Protein AF-A0A822CMC2-F1 (afdb_monomer_lite)

Secondary structure (DSSP, 8-state):
-HHHHHHHHHHHHHHHHH-S-HHHHHHHHHHHIIIIIIHHHHHS-GGG--THHHHHHHHHHHHHGGGGGGGHHHHHHHHHHHHHHHHSS-SSS--

Foldseek 3Di:
DLVVVLVVLVVLLVCLLPDPDLVCCVPPPPVCCLVPPLQCLQPDDPVSRDCSNVVSVVSNCVSNPPVCVVCVVVSCVRPPVSVCVQCVPDPPGPD

pLDDT: mean 92.79, std 4.4, range [64.31, 96.81]

Organism: NCBI:txid392032

Radius of gyration: 13.56 Å; chains: 1; bounding box: 37×27×31 Å

Sequence (95 aa):
MMAVKEDTLMLIGSFFSKATNIQQVLDQFLTPLYTFVLVDYRDCHPEARESEVLNMLTILINKVEDRITPRIPEIFDLTFEHTLHMIDKNFEDYP

InterPro domains:
  IPR011989 Armadillo-like helical [G3DSA:1.25.10.10] (1-95)
  IPR014877 Exportin-1, C-terminal [PF08767] (2-95)
  IPR014877 Exportin-1, C-terminal [SM01102] (1-95)
  IPR016024 Armadillo-type fold [SSF48371] (2-95)

Structure (mmCIF, N/CA/C/O backbone):
data_AF-A0A822CMC2-F1
#
_entry.id   AF-A0A822CMC2-F1
#
loop_
_atom_site.group_PDB
_atom_site.id
_atom_site.type_symbol
_atom_site.label_atom_id
_atom_site.label_alt_id
_atom_site.label_comp_id
_atom_site.label_asym_id
_atom_site.label_entity_id
_atom_site.label_seq_id
_atom_site.pdbx_PDB_ins_code
_atom_site.Cartn_x
_atom_site.Cartn_y
_atom_site.Cartn_z
_atom_site.occupancy
_atom_site.B_iso_or_equiv
_atom_site.auth_seq_id
_atom_site.auth_comp_id
_atom_site.auth_asym_id
_atom_site.auth_atom_id
_atom_site.pdbx_PDB_model_num
ATOM 1 N N . MET A 1 1 ? 5.879 15.697 -10.767 1.00 64.31 1 MET A N 1
ATOM 2 C CA . MET A 1 1 ? 4.599 14.986 -10.554 1.00 64.31 1 MET A CA 1
ATOM 3 C C . MET A 1 1 ? 4.742 13.877 -9.521 1.00 64.31 1 MET A C 1
ATOM 5 O O . MET A 1 1 ? 3.945 13.895 -8.600 1.00 64.31 1 MET A O 1
ATOM 9 N N . MET A 1 2 ? 5.765 13.010 -9.596 1.00 73.12 2 MET A N 1
ATOM 10 C CA . MET A 1 2 ? 6.006 11.953 -8.589 1.00 73.12 2 MET A CA 1
ATOM 11 C C . MET A 1 2 ? 6.042 12.466 -7.144 1.00 73.12 2 MET A C 1
ATOM 13 O O . MET A 1 2 ? 5.272 11.980 -6.335 1.00 73.12 2 MET A O 1
ATOM 17 N N . ALA A 1 3 ? 6.795 13.537 -6.860 1.00 83.19 3 ALA A N 1
ATOM 18 C CA . ALA A 1 3 ? 6.832 14.127 -5.514 1.00 83.19 3 ALA A CA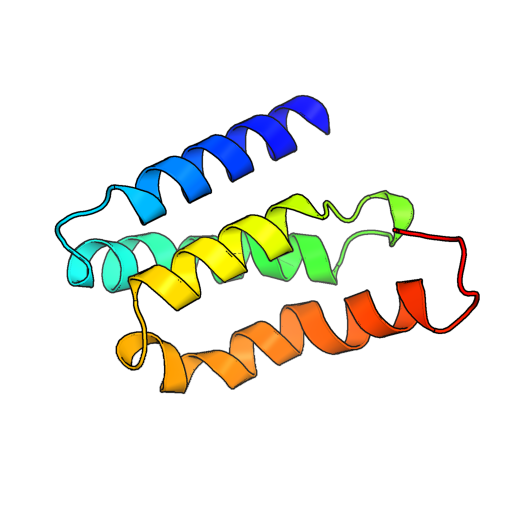 1
ATOM 19 C C . ALA A 1 3 ? 5.439 14.496 -4.958 1.00 83.19 3 ALA A C 1
ATOM 21 O O . ALA A 1 3 ? 5.188 14.365 -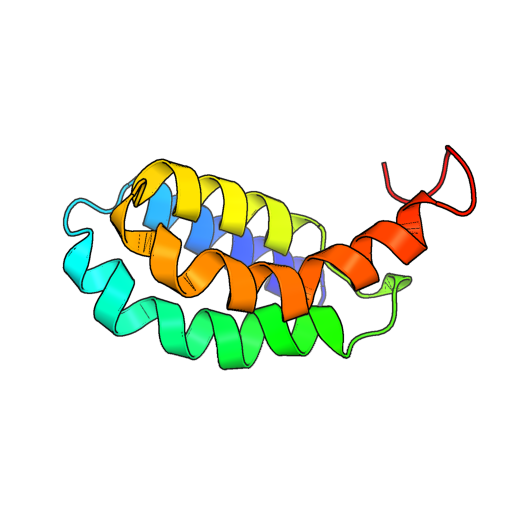3.771 1.00 83.19 3 ALA A O 1
ATOM 22 N N . VAL A 1 4 ? 4.498 14.908 -5.819 1.00 90.31 4 VAL A N 1
ATOM 23 C CA . VAL A 1 4 ? 3.129 15.239 -5.385 1.00 90.31 4 VAL A CA 1
ATOM 24 C C . VAL A 1 4 ? 2.328 13.977 -5.056 1.00 90.31 4 VAL A C 1
ATOM 26 O O . VAL A 1 4 ? 1.552 13.998 -4.102 1.00 90.31 4 VAL A O 1
ATOM 29 N N . LYS A 1 5 ? 2.488 12.888 -5.827 1.00 88.88 5 LYS A N 1
ATOM 30 C CA . LYS A 1 5 ? 1.859 11.599 -5.492 1.00 88.88 5 LYS A CA 1
ATOM 31 C C . LYS A 1 5 ? 2.432 11.063 -4.181 1.00 88.88 5 LYS A C 1
ATOM 33 O O . LYS A 1 5 ? 1.648 10.747 -3.292 1.00 88.88 5 LYS A O 1
ATOM 38 N N . GLU A 1 6 ? 3.750 11.084 -4.025 1.00 90.50 6 GLU A N 1
ATOM 39 C CA . GLU A 1 6 ? 4.446 10.648 -2.813 1.00 90.50 6 GLU A CA 1
ATOM 40 C C . GLU A 1 6 ? 3.968 11.422 -1.573 1.00 90.50 6 GLU A C 1
ATOM 42 O O . GLU A 1 6 ? 3.481 10.818 -0.617 1.00 90.50 6 GLU A O 1
ATOM 47 N N . ASP A 1 7 ? 3.967 12.760 -1.622 1.00 93.62 7 ASP A N 1
ATOM 48 C CA . ASP A 1 7 ? 3.462 13.610 -0.533 1.00 93.62 7 ASP A CA 1
ATOM 49 C C . ASP A 1 7 ? 1.986 13.329 -0.206 1.00 93.62 7 ASP A C 1
ATOM 51 O O . ASP A 1 7 ? 1.571 13.341 0.958 1.00 93.62 7 ASP A O 1
ATOM 55 N N . THR A 1 8 ? 1.176 13.045 -1.229 1.00 94.19 8 THR A N 1
ATOM 56 C CA . THR A 1 8 ? -0.239 12.695 -1.051 1.00 94.19 8 THR A CA 1
ATOM 57 C C . THR A 1 8 ? -0.388 11.342 -0.354 1.00 94.19 8 THR A C 1
ATOM 59 O O . THR A 1 8 ? -1.203 11.213 0.562 1.00 94.19 8 THR A O 1
ATOM 62 N N . LEU A 1 9 ? 0.402 10.339 -0.742 1.00 95.19 9 LEU A N 1
ATOM 63 C CA . LEU A 1 9 ? 0.398 9.013 -0.122 1.00 95.19 9 LEU A CA 1
ATOM 64 C C . LEU A 1 9 ? 0.868 9.079 1.335 1.00 95.19 9 LEU A C 1
ATOM 66 O O . LEU A 1 9 ? 0.197 8.523 2.207 1.00 95.19 9 LEU A O 1
ATOM 70 N N . MET A 1 10 ? 1.927 9.843 1.622 1.00 95.62 10 MET A N 1
ATOM 71 C CA . MET A 1 10 ? 2.397 10.090 2.989 1.00 95.62 10 MET A CA 1
ATOM 72 C C . MET A 1 10 ? 1.327 10.773 3.851 1.00 95.62 10 MET A C 1
ATOM 74 O O . MET A 1 10 ? 1.137 10.417 5.022 1.00 95.62 10 MET A O 1
ATOM 78 N N . LEU A 1 11 ? 0.593 11.741 3.290 1.00 96.00 11 LEU A N 1
ATOM 79 C CA . LEU A 1 11 ? -0.507 12.411 3.984 1.00 96.00 11 LEU A CA 1
ATOM 80 C C . LEU A 1 11 ? -1.649 11.435 4.301 1.00 96.00 11 LEU A C 1
ATOM 82 O O . LEU A 1 11 ? -2.167 11.438 5.420 1.00 96.00 11 LEU A O 1
ATOM 86 N N . ILE A 1 12 ? -2.016 10.579 3.344 1.00 94.62 12 ILE A N 1
ATOM 87 C CA . ILE A 1 12 ? -3.046 9.547 3.525 1.00 94.62 12 ILE A CA 1
ATOM 88 C C . ILE A 1 12 ? -2.606 8.523 4.583 1.00 94.62 12 ILE A C 1
ATOM 90 O O . ILE A 1 12 ? -3.367 8.235 5.508 1.00 94.62 12 ILE A O 1
ATOM 94 N N . GLY A 1 13 ? -1.368 8.026 4.515 1.00 95.19 13 GLY A N 1
ATOM 95 C CA . GLY A 1 13 ? -0.805 7.121 5.521 1.00 95.19 13 GLY A CA 1
ATOM 96 C C . GLY A 1 13 ? -0.799 7.752 6.917 1.00 95.19 13 GLY A C 1
ATOM 97 O O . GLY A 1 13 ? -1.271 7.158 7.890 1.00 95.19 13 GLY A O 1
ATOM 98 N N . SER A 1 14 ? -0.376 9.014 7.014 1.00 96.25 14 SER A N 1
ATOM 99 C CA . SER A 1 14 ? -0.423 9.788 8.258 1.00 96.25 14 SER A CA 1
ATOM 100 C C . SER A 1 14 ? -1.847 9.920 8.802 1.00 96.25 14 SER A C 1
ATOM 102 O O . SER A 1 14 ? -2.059 9.772 10.010 1.00 96.25 14 SER A O 1
ATOM 104 N N . PHE A 1 15 ? -2.835 10.149 7.934 1.00 95.00 15 PHE A N 1
ATOM 105 C CA . PHE A 1 15 ? -4.245 10.171 8.317 1.00 95.00 15 PHE A CA 1
ATOM 106 C C . PHE A 1 15 ? -4.705 8.815 8.866 1.00 95.00 15 PHE A C 1
ATOM 108 O O . PHE A 1 15 ? -5.268 8.775 9.961 1.00 95.00 15 PHE A O 1
ATOM 115 N N . PHE A 1 16 ? -4.411 7.705 8.181 1.00 95.19 16 PHE A N 1
ATOM 116 C CA . PHE A 1 16 ? -4.768 6.364 8.655 1.00 95.19 16 PHE A CA 1
ATOM 117 C C . PHE A 1 16 ? -4.170 6.062 10.027 1.00 95.19 16 PHE A C 1
ATOM 119 O O . PHE A 1 16 ? -4.895 5.628 10.924 1.00 95.19 16 PHE A O 1
ATOM 126 N N . SER A 1 17 ? -2.893 6.386 10.250 1.00 95.56 17 SER A N 1
ATOM 127 C CA . SER A 1 17 ? -2.242 6.155 11.547 1.00 95.56 17 SER A CA 1
ATOM 128 C C . SER A 1 17 ? -2.994 6.829 12.712 1.00 95.56 17 SER A C 1
ATOM 130 O O . SER A 1 17 ? -3.188 6.230 13.777 1.00 95.56 17 SER A O 1
ATOM 132 N N . LYS A 1 18 ? -3.509 8.046 12.486 1.00 95.56 18 LYS A N 1
ATOM 133 C CA . LYS A 1 18 ? -4.199 8.871 13.489 1.00 95.56 18 LYS A CA 1
ATOM 134 C C . LYS A 1 18 ? -5.716 8.684 13.518 1.00 95.56 18 LYS A C 1
ATOM 136 O O . LYS A 1 18 ? -6.357 9.189 14.438 1.00 95.56 18 LYS A O 1
ATOM 141 N N . ALA A 1 19 ? -6.297 7.966 12.558 1.00 94.38 19 ALA A N 1
ATOM 142 C CA . ALA A 1 19 ? -7.739 7.774 12.479 1.00 94.38 19 ALA A CA 1
ATOM 143 C C . ALA A 1 19 ? -8.280 7.101 13.752 1.00 94.38 19 ALA A C 1
ATOM 145 O O . ALA A 1 19 ? -7.749 6.095 14.222 1.00 94.38 19 ALA A O 1
ATOM 146 N N . THR A 1 20 ? -9.343 7.651 14.330 1.00 92.75 20 THR A N 1
ATOM 147 C CA . THR A 1 20 ? -10.017 7.068 15.503 1.00 92.75 20 THR A CA 1
ATOM 148 C C . THR A 1 20 ? -11.195 6.187 15.097 1.00 92.75 20 THR A C 1
ATOM 150 O O . THR A 1 20 ? -11.491 5.201 15.767 1.00 92.75 20 THR A O 1
ATOM 153 N N . ASN A 1 21 ? -11.844 6.503 13.972 1.00 93.44 21 ASN A N 1
ATOM 154 C CA . ASN A 1 21 ? -12.962 5.739 13.436 1.00 93.44 21 ASN A CA 1
ATOM 155 C C . ASN A 1 21 ? -12.509 4.806 12.304 1.00 93.44 21 ASN A C 1
ATOM 157 O O . ASN A 1 21 ? -12.474 5.188 11.137 1.00 93.44 21 ASN A O 1
ATOM 161 N N . ILE A 1 22 ? -12.195 3.561 12.662 1.00 91.62 22 ILE A N 1
ATOM 162 C CA . ILE A 1 22 ? -11.747 2.535 11.710 1.00 91.62 22 ILE A CA 1
ATOM 163 C C . ILE A 1 22 ? -12.846 2.171 10.700 1.00 91.62 22 ILE A C 1
ATOM 165 O O . ILE A 1 22 ? -12.539 1.932 9.538 1.00 91.62 22 ILE A O 1
ATOM 169 N N . GLN A 1 23 ? -14.123 2.158 11.103 1.00 90.88 23 GLN A N 1
ATOM 170 C CA . GLN A 1 23 ? -15.213 1.823 10.175 1.00 90.88 23 GLN A CA 1
ATOM 171 C C . GLN A 1 23 ? -15.343 2.863 9.064 1.00 90.88 23 GLN A C 1
ATOM 173 O O . GLN A 1 23 ? -15.481 2.511 7.901 1.00 90.88 23 GLN A O 1
ATOM 178 N N . GLN A 1 24 ? -15.176 4.143 9.395 1.00 90.31 24 GLN A N 1
ATOM 179 C CA . GLN A 1 24 ? -15.160 5.189 8.379 1.00 90.31 24 GLN A CA 1
ATOM 180 C C . GLN A 1 24 ? -14.014 5.004 7.371 1.00 90.31 24 GLN A C 1
ATOM 182 O O . GLN A 1 24 ? -14.214 5.219 6.178 1.00 90.31 24 GLN A O 1
ATOM 187 N N . VAL A 1 25 ? -12.827 4.593 7.834 1.00 92.19 25 VAL A N 1
ATOM 188 C CA . VAL A 1 25 ? -11.696 4.282 6.944 1.00 92.19 25 VAL A CA 1
ATOM 189 C C . VAL A 1 25 ? -12.058 3.131 6.003 1.00 92.19 25 VAL A C 1
ATOM 191 O O . VAL A 1 25 ? -11.867 3.242 4.794 1.00 92.19 25 VAL A O 1
ATOM 194 N N . LEU A 1 26 ? -12.641 2.061 6.544 1.00 89.81 26 LEU A N 1
ATOM 195 C CA . LEU A 1 26 ? -13.070 0.900 5.767 1.00 89.81 26 LEU A CA 1
ATOM 196 C C . LEU A 1 26 ? -14.115 1.264 4.701 1.00 89.81 26 LEU A C 1
ATOM 198 O O . LEU A 1 26 ? -13.955 0.897 3.539 1.00 89.81 26 LEU A O 1
ATOM 202 N N . ASP A 1 27 ? -15.140 2.024 5.079 1.00 90.94 27 ASP A N 1
ATOM 203 C CA . ASP A 1 27 ? -16.284 2.317 4.212 1.00 90.94 27 ASP A CA 1
ATOM 204 C C . ASP A 1 27 ? -15.976 3.378 3.147 1.00 90.94 27 ASP A C 1
ATOM 206 O O . ASP A 1 27 ? -16.471 3.298 2.023 1.00 90.94 27 ASP A O 1
ATOM 210 N N . GLN A 1 28 ? -15.178 4.395 3.491 1.00 91.44 28 GLN A N 1
ATOM 211 C CA . GLN A 1 28 ? -14.972 5.562 2.626 1.00 91.44 28 GLN A CA 1
ATOM 212 C C . GLN A 1 28 ? -13.656 5.523 1.851 1.00 91.44 28 GLN A C 1
ATOM 214 O O . GLN A 1 28 ? -13.594 6.075 0.754 1.00 91.44 28 GLN A O 1
ATOM 219 N N . PHE A 1 29 ? -12.606 4.899 2.398 1.00 90.94 29 PHE A N 1
ATOM 220 C CA . PHE A 1 29 ? -11.262 4.985 1.821 1.00 90.94 29 PHE A CA 1
ATOM 221 C C . PHE A 1 29 ? -10.816 3.724 1.093 1.00 90.94 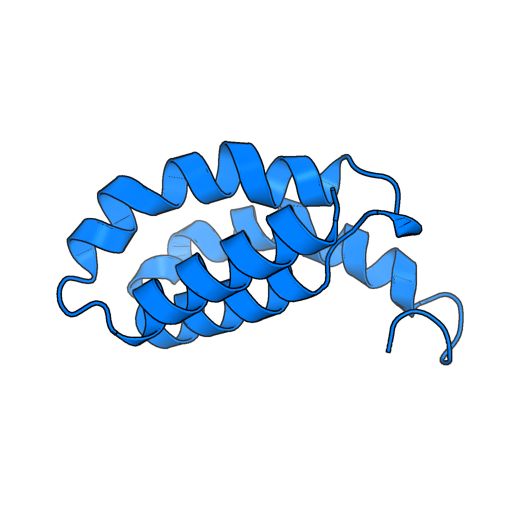29 PHE A C 1
ATOM 223 O O . PHE A 1 29 ? -9.997 3.843 0.185 1.00 90.94 29 PHE A O 1
ATOM 230 N N . LEU A 1 30 ? -11.346 2.539 1.418 1.00 90.00 30 LEU A N 1
ATOM 231 C CA . LEU A 1 30 ? -10.901 1.319 0.741 1.00 90.00 30 LEU A CA 1
ATOM 232 C C . LEU A 1 30 ? -11.200 1.363 -0.755 1.00 90.00 30 LEU A C 1
ATOM 234 O O . LEU A 1 30 ? -10.272 1.307 -1.550 1.00 90.00 30 LEU A O 1
ATOM 238 N N . THR A 1 31 ? -12.460 1.526 -1.158 1.00 91.75 31 THR A N 1
ATOM 239 C CA . THR A 1 31 ? -12.845 1.539 -2.580 1.00 91.75 31 THR A CA 1
ATOM 240 C C . THR A 1 31 ? -11.988 2.475 -3.449 1.00 91.75 31 THR A C 1
ATOM 242 O O . THR A 1 31 ? -11.457 2.006 -4.463 1.00 91.75 31 THR A O 1
ATOM 245 N N . PRO A 1 32 ? -11.791 3.766 -3.097 1.00 93.06 32 PRO A N 1
ATOM 246 C CA . PRO A 1 32 ? -10.924 4.636 -3.887 1.00 93.06 32 PRO A CA 1
ATOM 247 C C . PRO A 1 32 ? -9.446 4.225 -3.826 1.00 93.06 32 PRO A C 1
ATOM 249 O O . PRO A 1 32 ? -8.750 4.378 -4.825 1.00 93.06 32 PRO A O 1
ATOM 252 N N . LEU A 1 33 ? -8.967 3.660 -2.714 1.00 93.38 33 LEU A N 1
ATOM 253 C CA . LEU A 1 33 ? -7.598 3.154 -2.601 1.00 93.38 33 LEU A CA 1
ATOM 254 C C . LEU A 1 33 ? -7.340 1.990 -3.569 1.00 93.38 33 LEU A C 1
ATOM 256 O O . LEU A 1 33 ? -6.363 2.038 -4.312 1.00 93.38 33 LEU A O 1
ATOM 260 N N . TYR A 1 34 ? -8.241 1.005 -3.656 1.00 92.62 34 TYR A N 1
ATOM 261 C CA . TYR A 1 34 ? -8.123 -0.064 -4.659 1.00 92.62 34 TYR A CA 1
ATOM 262 C C . TYR A 1 34 ? -8.175 0.504 -6.080 1.00 92.62 34 TYR A C 1
ATOM 264 O O . TYR A 1 34 ? -7.296 0.229 -6.893 1.00 92.62 34 TYR A O 1
ATOM 272 N N . THR A 1 35 ? -9.175 1.341 -6.361 1.00 92.62 35 THR A N 1
ATOM 273 C CA . THR A 1 35 ? -9.484 1.790 -7.728 1.00 92.62 35 THR A CA 1
ATOM 274 C C . THR A 1 35 ? -8.434 2.737 -8.305 1.00 92.62 35 THR A C 1
ATOM 276 O O . THR A 1 35 ? -8.135 2.655 -9.492 1.00 92.62 35 THR A O 1
ATOM 279 N N . PHE A 1 36 ? -7.896 3.654 -7.497 1.00 93.12 36 PHE A N 1
ATOM 280 C CA . PHE A 1 36 ? -7.032 4.730 -7.993 1.00 93.12 36 PHE A CA 1
ATOM 281 C C . PHE A 1 36 ? -5.571 4.591 -7.588 1.00 93.12 36 PHE A C 1
ATOM 283 O O . PHE A 1 36 ? -4.722 5.164 -8.259 1.00 93.12 36 PHE A O 1
ATOM 290 N N . VAL A 1 37 ? -5.269 3.873 -6.502 1.00 94.81 37 VAL A N 1
ATOM 291 C CA . VAL A 1 37 ? -3.888 3.732 -6.021 1.00 94.81 37 VAL A CA 1
ATOM 292 C C . VAL A 1 37 ? -3.340 2.360 -6.379 1.00 94.81 37 VAL A C 1
ATOM 294 O O . VAL A 1 37 ? -2.308 2.273 -7.034 1.00 94.81 37 VAL A O 1
ATOM 297 N N . LEU A 1 38 ? -4.030 1.285 -5.993 1.00 95.94 38 LEU A N 1
ATOM 298 C CA . LEU A 1 38 ? -3.503 -0.068 -6.191 1.00 95.94 38 LEU A CA 1
ATOM 299 C C . LEU A 1 38 ? -3.559 -0.510 -7.657 1.00 95.94 38 LEU A C 1
ATOM 301 O O . LEU A 1 38 ? -2.606 -1.105 -8.150 1.00 95.94 38 LEU A O 1
ATOM 305 N N . VAL A 1 39 ? -4.631 -0.173 -8.378 1.00 95.75 39 VAL A N 1
ATOM 306 C CA . VAL A 1 39 ? -4.701 -0.420 -9.828 1.00 95.75 39 VAL A CA 1
ATOM 307 C C . VAL A 1 39 ? -3.650 0.400 -10.589 1.00 95.75 39 VAL A C 1
ATOM 309 O O . VAL A 1 39 ? -2.991 -0.145 -11.469 1.00 95.75 39 VAL A O 1
ATOM 312 N N . ASP A 1 40 ? -3.424 1.667 -10.221 1.00 94.81 40 ASP A N 1
ATOM 313 C CA . ASP A 1 40 ? -2.364 2.494 -10.827 1.00 94.81 40 ASP A CA 1
ATOM 314 C C . ASP A 1 40 ? -0.970 1.907 -10.550 1.00 94.81 40 ASP A C 1
ATOM 316 O O . ASP A 1 40 ? -0.156 1.775 -11.462 1.00 94.81 40 ASP A O 1
ATOM 320 N N . TYR A 1 41 ? -0.718 1.461 -9.314 1.00 95.69 41 TYR A N 1
ATOM 321 C CA . TYR A 1 41 ? 0.517 0.768 -8.938 1.00 95.69 41 TYR A CA 1
ATOM 322 C C . TYR A 1 41 ? 0.754 -0.491 -9.788 1.00 95.69 41 TYR A C 1
ATOM 324 O O . TYR A 1 41 ? 1.860 -0.713 -10.287 1.00 95.69 41 TYR A O 1
ATOM 332 N N . ARG A 1 42 ? -0.294 -1.294 -10.002 1.00 95.94 42 ARG A N 1
ATOM 333 C CA . ARG A 1 42 ? -0.247 -2.499 -10.835 1.00 95.94 42 ARG A CA 1
ATOM 334 C C . ARG A 1 42 ? 0.134 -2.179 -12.283 1.00 95.94 42 ARG A C 1
ATOM 336 O O . ARG A 1 42 ? 1.067 -2.777 -12.828 1.00 95.94 42 ARG A O 1
ATOM 343 N N . ASP A 1 43 ? -0.594 -1.237 -12.880 1.00 95.25 43 ASP A N 1
ATOM 344 C CA . ASP A 1 43 ? -0.597 -0.983 -14.324 1.00 95.25 43 ASP A CA 1
ATOM 345 C C . ASP A 1 43 ? 0.549 -0.071 -14.784 1.00 95.25 43 ASP A C 1
ATOM 347 O O . ASP A 1 43 ? 0.894 -0.058 -15.969 1.00 95.25 43 ASP A O 1
ATOM 351 N N . CYS A 1 44 ? 1.167 0.684 -13.872 1.00 92.75 44 CYS A N 1
ATOM 352 C CA . CYS A 1 44 ? 2.302 1.531 -14.213 1.00 92.75 44 CYS A CA 1
ATOM 353 C C . CYS A 1 44 ? 3.601 0.736 -14.455 1.00 92.75 44 CYS A C 1
ATOM 355 O O . CYS A 1 44 ? 3.784 -0.411 -14.034 1.00 92.75 44 CYS A O 1
ATOM 357 N N . HIS A 1 45 ? 4.527 1.376 -15.176 1.00 93.62 45 HIS A N 1
ATOM 358 C CA . HIS A 1 45 ? 5.862 0.838 -15.435 1.00 93.62 45 HIS A CA 1
ATOM 359 C C . HIS A 1 45 ? 6.635 0.651 -14.112 1.00 93.62 45 HIS A C 1
ATOM 361 O O . HIS A 1 45 ? 6.505 1.511 -13.242 1.00 93.62 45 HIS A O 1
ATOM 367 N N . PRO A 1 46 ? 7.485 -0.386 -13.954 1.00 92.12 46 PRO A N 1
ATOM 368 C CA . PRO A 1 46 ? 8.243 -0.628 -12.720 1.00 92.12 46 PRO A CA 1
ATOM 369 C C . PRO A 1 46 ? 8.986 0.594 -12.162 1.00 92.12 46 PRO A C 1
ATOM 371 O O . PRO A 1 46 ? 8.935 0.850 -10.969 1.00 92.12 46 PRO A O 1
ATOM 374 N N . GLU A 1 47 ? 9.616 1.400 -13.019 1.00 90.12 47 GLU A N 1
ATOM 375 C CA . GLU A 1 47 ? 10.316 2.633 -12.606 1.00 90.12 47 GLU A CA 1
ATOM 376 C C . GLU A 1 47 ? 9.389 3.758 -12.112 1.00 90.12 47 GLU A C 1
ATOM 378 O O . GLU A 1 47 ? 9.844 4.682 -11.446 1.00 90.12 47 GLU A O 1
ATOM 383 N N . ALA A 1 48 ? 8.099 3.701 -12.448 1.00 91.06 48 ALA A N 1
ATOM 384 C CA . ALA A 1 48 ? 7.091 4.666 -12.015 1.00 91.06 48 ALA A CA 1
ATOM 385 C C . ALA A 1 48 ? 6.308 4.193 -10.778 1.00 91.06 48 ALA A C 1
ATOM 387 O O . ALA A 1 48 ? 5.480 4.946 -10.263 1.00 91.06 48 ALA A O 1
ATOM 388 N N . ARG A 1 49 ? 6.547 2.961 -10.304 1.00 93.31 49 ARG A N 1
ATOM 389 C CA . ARG A 1 49 ? 5.909 2.429 -9.097 1.00 93.31 49 ARG A CA 1
ATOM 390 C C . ARG A 1 49 ? 6.489 3.095 -7.863 1.00 93.31 49 ARG A C 1
ATOM 392 O O . ARG A 1 49 ? 7.690 3.061 -7.619 1.00 93.31 49 ARG A O 1
ATOM 399 N N . GLU A 1 50 ? 5.606 3.665 -7.060 1.00 93.00 50 GLU A N 1
ATOM 400 C CA . GLU A 1 50 ? 5.980 4.391 -5.851 1.00 93.00 50 GLU A CA 1
ATOM 401 C C . GLU A 1 50 ? 5.958 3.450 -4.646 1.00 93.00 50 GLU A C 1
ATOM 403 O O . GLU A 1 50 ? 4.911 2.900 -4.296 1.00 93.00 50 GLU A O 1
ATOM 408 N N . SER A 1 51 ? 7.110 3.276 -3.991 1.00 93.75 51 SER A N 1
ATOM 409 C CA . SER A 1 51 ? 7.252 2.443 -2.787 1.00 93.75 51 SER A CA 1
ATOM 410 C C . SER A 1 51 ? 6.348 2.905 -1.642 1.00 93.75 51 SER A C 1
ATOM 412 O O . SER A 1 51 ? 5.886 2.086 -0.846 1.00 93.75 51 SER A O 1
ATOM 414 N N . GLU A 1 52 ? 6.001 4.193 -1.609 1.00 95.38 52 GLU A N 1
ATOM 415 C CA . GLU A 1 52 ? 5.127 4.771 -0.591 1.00 95.38 52 GLU A CA 1
ATOM 416 C C . GLU A 1 52 ? 3.712 4.168 -0.592 1.00 95.38 52 GLU A C 1
ATOM 418 O O . GLU A 1 52 ? 3.043 4.153 0.440 1.00 95.38 52 GLU A O 1
ATOM 423 N N . VAL A 1 53 ? 3.268 3.568 -1.706 1.00 96.25 53 VAL A N 1
ATOM 424 C CA . VAL A 1 53 ? 2.025 2.778 -1.736 1.00 96.25 53 VAL A CA 1
ATOM 425 C C . VAL A 1 53 ? 2.106 1.597 -0.761 1.00 96.25 53 VAL A C 1
ATOM 427 O O . VAL A 1 53 ? 1.159 1.352 -0.011 1.00 96.25 53 VAL A O 1
ATOM 430 N N . LEU A 1 54 ? 3.242 0.895 -0.719 1.00 96.69 54 LEU A N 1
ATOM 431 C CA . LEU A 1 54 ? 3.457 -0.253 0.168 1.00 96.69 54 LEU A CA 1
ATOM 432 C C . LEU A 1 54 ? 3.612 0.183 1.635 1.00 96.69 54 LEU A C 1
ATOM 434 O O . LEU A 1 54 ? 3.073 -0.469 2.537 1.00 96.69 54 LEU A O 1
ATOM 438 N N . ASN A 1 55 ? 4.275 1.317 1.885 1.00 96.62 55 ASN A N 1
ATOM 439 C CA . ASN A 1 55 ? 4.366 1.912 3.226 1.00 96.62 55 ASN A CA 1
ATOM 440 C C . ASN A 1 55 ? 2.981 2.293 3.759 1.00 96.62 55 ASN A C 1
ATOM 442 O O . ASN A 1 55 ? 2.610 1.941 4.882 1.00 96.62 55 ASN A O 1
ATOM 446 N N . MET A 1 56 ? 2.176 2.958 2.932 1.00 96.56 56 MET A N 1
ATOM 447 C CA . MET A 1 56 ? 0.821 3.365 3.286 1.00 96.56 56 MET A CA 1
ATOM 448 C C . MET A 1 56 ? -0.096 2.156 3.533 1.00 96.56 56 MET A C 1
ATOM 450 O O . MET A 1 56 ? -0.840 2.155 4.519 1.00 96.56 56 MET A O 1
ATOM 454 N N . LEU A 1 57 ? 0.013 1.093 2.725 1.00 96.00 57 LEU A N 1
ATOM 455 C CA . LEU A 1 57 ? -0.668 -0.184 2.977 1.00 96.00 57 LEU A CA 1
ATOM 456 C C . LEU A 1 57 ? -0.260 -0.801 4.317 1.00 96.00 57 LEU A C 1
ATOM 458 O O . LEU A 1 57 ? -1.123 -1.251 5.067 1.00 96.00 57 LEU A O 1
ATOM 462 N N . THR A 1 58 ? 1.029 -0.777 4.655 1.00 96.75 58 THR A N 1
ATOM 463 C CA . THR A 1 58 ? 1.529 -1.279 5.943 1.00 96.75 58 THR A CA 1
ATOM 464 C C . THR A 1 58 ? 0.900 -0.520 7.112 1.00 96.75 58 THR A C 1
ATOM 466 O O . THR A 1 58 ? 0.409 -1.132 8.062 1.00 96.75 58 THR A O 1
ATOM 469 N N . ILE A 1 59 ? 0.847 0.814 7.035 1.00 96.81 59 ILE A N 1
ATOM 470 C CA . ILE A 1 59 ? 0.202 1.651 8.058 1.00 96.81 59 ILE A CA 1
ATOM 471 C C . ILE A 1 59 ? -1.291 1.320 8.171 1.00 96.81 59 ILE A C 1
ATOM 473 O O . ILE A 1 59 ? -1.803 1.169 9.281 1.00 96.81 59 ILE A O 1
ATOM 477 N N . LEU A 1 60 ? -1.989 1.189 7.039 1.00 95.12 60 LEU A N 1
ATOM 478 C CA . LEU A 1 60 ? -3.413 0.864 7.003 1.00 95.12 60 LEU A CA 1
ATOM 479 C C . LEU A 1 60 ? -3.700 -0.512 7.617 1.00 95.12 60 LEU A C 1
ATOM 481 O O . LEU A 1 60 ? -4.574 -0.623 8.473 1.00 95.12 60 LEU A O 1
ATOM 485 N N . ILE A 1 61 ? -2.967 -1.550 7.211 1.00 95.19 61 ILE A N 1
ATOM 486 C CA . ILE A 1 61 ? -3.166 -2.922 7.699 1.00 95.19 61 ILE A CA 1
ATOM 487 C C . ILE A 1 61 ? -2.900 -2.987 9.204 1.00 95.19 61 ILE A C 1
ATOM 489 O O . ILE A 1 61 ? -3.738 -3.498 9.942 1.00 95.19 61 ILE A O 1
ATOM 493 N N . ASN A 1 62 ? -1.812 -2.377 9.682 1.00 95.31 62 ASN A N 1
ATOM 494 C CA . ASN A 1 62 ? -1.517 -2.306 11.116 1.00 95.31 62 ASN A CA 1
ATOM 495 C C . ASN A 1 62 ? -2.581 -1.531 11.904 1.00 95.31 62 ASN A C 1
ATOM 497 O O . ASN A 1 62 ? -2.781 -1.780 13.087 1.00 95.31 62 ASN A O 1
ATOM 501 N N . LYS A 1 63 ? -3.263 -0.572 11.270 1.00 94.31 63 LYS A N 1
ATOM 502 C CA . LYS A 1 63 ? -4.321 0.208 11.914 1.00 94.31 63 LYS A CA 1
ATOM 503 C C . LYS A 1 63 ? -5.644 -0.549 12.021 1.00 94.31 63 LYS A C 1
ATOM 505 O O . LYS A 1 63 ? -6.400 -0.338 12.969 1.00 94.31 63 LYS A O 1
ATOM 510 N N . VAL A 1 64 ? -5.965 -1.325 10.994 1.00 92.88 64 VAL A N 1
ATOM 511 C CA . VAL A 1 64 ? -7.275 -1.955 10.794 1.00 92.88 64 VAL A CA 1
ATOM 512 C C . VAL A 1 64 ? -7.295 -3.404 11.297 1.00 92.88 64 VAL A C 1
ATOM 514 O O . VAL A 1 64 ? -8.371 -3.914 11.627 1.00 92.88 64 VAL A O 1
ATOM 517 N N . GLU A 1 65 ? -6.118 -4.029 11.395 1.00 93.25 65 GLU A N 1
ATOM 518 C CA . GLU A 1 65 ? -5.889 -5.392 11.879 1.00 93.25 65 GLU A CA 1
ATOM 519 C C . GLU A 1 65 ? -6.829 -6.397 11.182 1.00 93.25 65 GLU A C 1
ATOM 521 O O . GLU A 1 65 ? -7.021 -6.342 9.964 1.00 93.25 65 GLU A O 1
ATOM 526 N N . ASP A 1 66 ? -7.472 -7.289 11.936 1.00 93.38 66 ASP A N 1
ATOM 527 C CA . ASP A 1 66 ? -8.283 -8.395 11.412 1.00 93.38 66 ASP A CA 1
ATOM 528 C C . ASP A 1 66 ? -9.458 -7.962 10.521 1.00 93.38 66 ASP A C 1
ATOM 530 O O . ASP A 1 66 ? -10.014 -8.771 9.772 1.00 93.38 66 ASP A O 1
ATOM 534 N N . ARG A 1 67 ? -9.865 -6.687 10.571 1.00 91.88 67 ARG A N 1
ATOM 53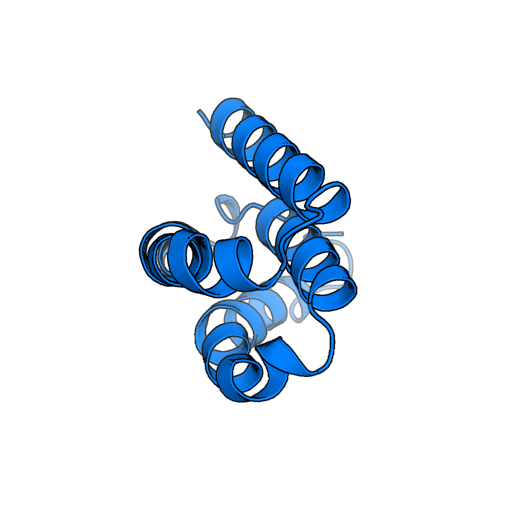5 C CA . ARG A 1 67 ? -11.005 -6.195 9.783 1.00 91.88 67 ARG A CA 1
ATOM 536 C C . ARG A 1 67 ? -10.707 -6.126 8.288 1.00 91.88 67 ARG A C 1
ATOM 538 O O . ARG A 1 67 ? -11.651 -6.126 7.501 1.00 91.88 67 ARG A O 1
ATOM 545 N N . ILE A 1 68 ? -9.432 -6.070 7.890 1.00 92.25 68 ILE A N 1
ATOM 546 C CA . ILE A 1 68 ? -9.044 -6.033 6.474 1.00 92.25 68 ILE A CA 1
ATOM 547 C C . ILE A 1 68 ? -8.753 -7.422 5.894 1.00 92.25 68 ILE A C 1
ATOM 549 O O . ILE A 1 68 ? -8.658 -7.553 4.677 1.00 92.25 68 ILE A O 1
ATOM 553 N N . THR A 1 69 ? -8.696 -8.469 6.725 1.00 92.69 69 THR A N 1
ATOM 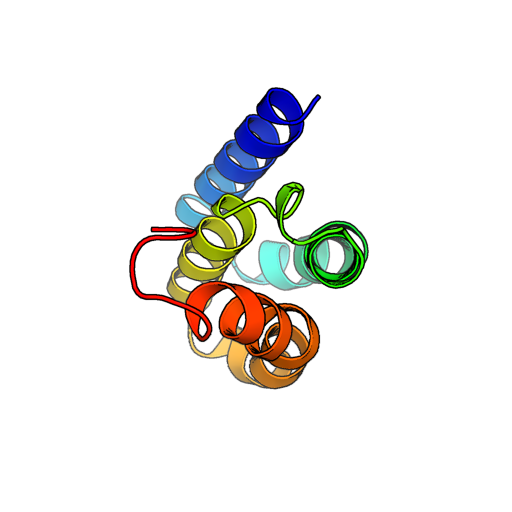554 C CA . THR A 1 69 ? -8.388 -9.855 6.322 1.00 92.69 69 THR A CA 1
ATOM 555 C C . THR A 1 69 ? -9.161 -10.344 5.090 1.00 92.69 69 THR A C 1
ATOM 557 O O . THR A 1 69 ? -8.526 -10.887 4.186 1.00 92.69 69 THR A O 1
ATOM 560 N N . PRO A 1 70 ? -10.487 -10.112 4.953 1.00 92.25 70 PRO A N 1
ATOM 561 C CA . PRO A 1 70 ? -11.231 -10.551 3.767 1.00 92.25 70 PRO A CA 1
ATOM 562 C C . PRO A 1 70 ? -10.772 -9.899 2.456 1.00 92.25 70 PRO A C 1
ATOM 564 O O . PRO A 1 70 ? -11.098 -10.391 1.381 1.00 92.25 70 PRO A O 1
ATOM 567 N N . ARG A 1 71 ? -10.054 -8.775 2.541 1.00 90.56 71 ARG A N 1
ATOM 568 C CA . ARG A 1 71 ? -9.569 -7.983 1.407 1.00 90.56 71 ARG A CA 1
ATOM 569 C C . ARG A 1 71 ? -8.090 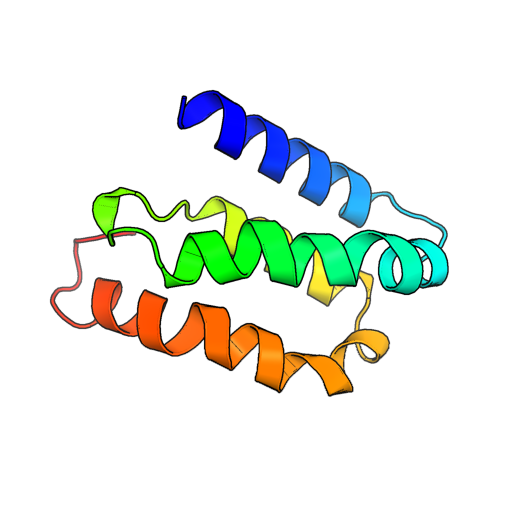-8.199 1.099 1.00 90.56 71 ARG A C 1
ATOM 571 O O . ARG A 1 71 ? -7.633 -7.765 0.051 1.00 90.56 71 ARG A O 1
ATOM 578 N N . ILE A 1 72 ? -7.350 -8.898 1.963 1.00 93.12 72 ILE A N 1
ATOM 579 C CA . ILE A 1 72 ? -5.927 -9.196 1.744 1.00 93.12 72 ILE A CA 1
ATOM 580 C C . ILE A 1 72 ? -5.656 -9.862 0.383 1.00 93.12 72 ILE A C 1
ATOM 582 O O . ILE A 1 72 ? -4.714 -9.422 -0.274 1.00 93.12 72 ILE A O 1
ATOM 586 N N . PRO A 1 73 ? -6.461 -10.839 -0.095 1.00 95.12 73 PRO A N 1
ATOM 587 C CA . PRO A 1 73 ? -6.246 -11.412 -1.425 1.00 95.12 73 PRO A CA 1
ATOM 588 C C . PRO A 1 73 ? -6.277 -10.354 -2.536 1.00 95.12 73 PRO A C 1
ATOM 590 O O . PRO A 1 73 ? -5.380 -10.311 -3.366 1.00 95.12 73 PRO A O 1
ATOM 593 N N . GLU A 1 74 ? -7.236 -9.426 -2.478 1.00 93.56 74 GLU A N 1
ATOM 594 C CA . GLU A 1 74 ? -7.388 -8.337 -3.453 1.00 93.56 74 GLU A CA 1
ATOM 595 C C . GLU A 1 74 ? -6.193 -7.361 -3.422 1.00 93.56 74 GLU A C 1
ATOM 597 O O . GLU A 1 74 ? -5.757 -6.876 -4.462 1.00 93.56 74 GLU A O 1
ATOM 602 N N . ILE A 1 75 ? -5.614 -7.097 -2.242 1.00 95.19 75 ILE A N 1
ATOM 603 C CA . ILE A 1 75 ? -4.382 -6.292 -2.117 1.00 95.19 75 ILE A CA 1
ATOM 604 C C . ILE A 1 75 ? -3.202 -7.017 -2.766 1.00 95.19 75 ILE A C 1
ATOM 606 O O . ILE A 1 75 ? -2.405 -6.398 -3.477 1.00 95.19 75 ILE A O 1
ATOM 610 N N . PHE A 1 76 ? -3.073 -8.320 -2.515 1.00 96.06 76 PHE A N 1
ATOM 611 C CA . PHE A 1 76 ? -1.964 -9.121 -3.025 1.00 96.06 76 PHE A CA 1
ATOM 612 C C . PHE A 1 76 ? -2.034 -9.260 -4.544 1.00 96.06 76 PHE A C 1
ATOM 614 O O . PHE A 1 76 ? -1.009 -9.075 -5.196 1.00 96.06 76 PHE A O 1
ATOM 621 N N . ASP A 1 77 ? -3.226 -9.459 -5.107 1.00 95.44 77 ASP A N 1
ATOM 622 C CA . ASP A 1 77 ? -3.444 -9.517 -6.557 1.00 95.44 77 ASP A CA 1
ATOM 623 C C . ASP A 1 77 ? -2.991 -8.231 -7.274 1.00 95.44 77 ASP A C 1
ATOM 625 O O . ASP A 1 77 ? -2.587 -8.268 -8.434 1.00 95.44 77 ASP A O 1
ATOM 629 N N . LEU A 1 78 ? -3.042 -7.079 -6.596 1.00 96.25 78 LEU A N 1
ATOM 630 C CA . LEU A 1 78 ? -2.668 -5.785 -7.178 1.00 96.25 78 LEU A CA 1
ATOM 631 C C . LEU A 1 78 ? -1.211 -5.383 -6.919 1.00 96.25 78 LEU A C 1
ATOM 633 O O . LEU A 1 78 ? -0.694 -4.512 -7.618 1.00 96.25 78 LEU A O 1
ATOM 637 N N . THR A 1 79 ? -0.541 -5.982 -5.932 1.00 95.94 79 THR A N 1
ATOM 638 C CA . THR A 1 79 ? 0.791 -5.531 -5.492 1.00 95.94 79 THR A CA 1
ATOM 639 C C . THR A 1 79 ? 1.853 -6.628 -5.490 1.00 95.94 79 THR A C 1
ATOM 641 O O . THR A 1 79 ? 2.957 -6.390 -5.967 1.00 95.94 79 THR A O 1
ATOM 644 N N . PHE A 1 80 ? 1.546 -7.841 -5.026 1.00 95.75 80 PHE A N 1
ATOM 645 C CA . PHE A 1 80 ? 2.560 -8.823 -4.633 1.00 95.75 80 PHE A CA 1
ATOM 646 C C . PHE A 1 80 ? 3.436 -9.308 -5.796 1.00 95.75 80 PHE A C 1
ATOM 648 O O . PHE A 1 80 ? 4.649 -9.112 -5.766 1.00 95.75 80 PHE A O 1
ATOM 655 N N . GLU A 1 81 ? 2.844 -9.905 -6.835 1.00 94.81 81 GLU A N 1
ATOM 656 C CA . GLU A 1 81 ? 3.600 -10.416 -7.993 1.00 94.81 81 GLU A CA 1
ATOM 657 C C . GLU A 1 81 ? 4.345 -9.283 -8.716 1.00 94.81 81 GLU A C 1
ATOM 659 O O . GLU A 1 81 ? 5.508 -9.415 -9.098 1.00 94.81 81 GLU A O 1
ATOM 664 N N . HIS A 1 82 ? 3.692 -8.127 -8.842 1.00 93.56 82 HIS A N 1
ATOM 665 C CA . HIS A 1 82 ? 4.234 -6.970 -9.544 1.00 93.56 82 HIS A CA 1
ATOM 666 C C . HIS A 1 82 ? 5.444 -6.356 -8.841 1.00 93.56 82 HIS A C 1
ATOM 668 O O . HIS A 1 82 ? 6.375 -5.937 -9.530 1.00 93.56 82 HIS A O 1
ATOM 674 N N . THR A 1 83 ? 5.444 -6.315 -7.506 1.00 95.81 83 THR A N 1
ATOM 675 C CA . THR A 1 83 ? 6.602 -5.905 -6.704 1.00 95.81 83 THR A CA 1
ATOM 676 C C . THR A 1 83 ? 7.676 -6.991 -6.700 1.00 95.81 83 THR A C 1
ATOM 678 O O . THR A 1 83 ? 8.853 -6.674 -6.839 1.00 95.81 83 THR A O 1
ATOM 681 N N . LEU A 1 84 ? 7.301 -8.272 -6.605 1.00 95.06 84 LEU A N 1
ATOM 682 C CA . LEU A 1 84 ? 8.261 -9.378 -6.586 1.00 95.06 84 LEU A CA 1
ATOM 683 C C . LEU A 1 84 ? 9.123 -9.409 -7.857 1.00 95.06 84 LEU A C 1
ATOM 685 O O . LEU A 1 84 ? 10.341 -9.496 -7.754 1.00 95.06 84 LEU A O 1
ATOM 689 N N . HIS A 1 85 ? 8.519 -9.217 -9.034 1.00 92.06 85 HIS A N 1
ATOM 690 C CA . HIS A 1 85 ? 9.235 -9.142 -10.319 1.00 92.06 85 HIS A CA 1
ATOM 691 C C . HIS A 1 85 ? 10.204 -7.948 -10.446 1.00 92.06 85 HIS A C 1
ATOM 693 O O . HIS A 1 85 ? 10.949 -7.854 -11.428 1.00 92.06 85 HIS A O 1
ATOM 699 N N . MET A 1 86 ? 10.151 -6.983 -9.521 1.00 93.69 86 MET A N 1
ATOM 700 C CA . MET A 1 86 ? 11.107 -5.872 -9.470 1.00 93.69 86 MET A CA 1
ATOM 701 C C . MET A 1 86 ? 12.362 -6.257 -8.691 1.00 93.69 86 MET A C 1
ATOM 703 O O . MET A 1 86 ? 13.459 -5.909 -9.113 1.00 93.69 86 MET A O 1
ATOM 707 N N . ILE A 1 87 ? 12.193 -6.995 -7.593 1.00 94.25 87 ILE A N 1
ATOM 708 C CA . ILE A 1 87 ? 13.261 -7.314 -6.635 1.00 94.25 87 ILE A CA 1
ATOM 709 C C . ILE A 1 87 ? 13.854 -8.720 -6.823 1.00 94.25 87 ILE A C 1
ATOM 711 O O . ILE A 1 87 ? 14.792 -9.093 -6.124 1.00 94.25 87 ILE A O 1
ATOM 715 N N . ASP A 1 88 ? 13.315 -9.532 -7.738 1.00 92.81 88 ASP A N 1
ATOM 716 C CA . ASP A 1 88 ? 13.785 -10.904 -7.989 1.00 92.81 88 ASP A CA 1
ATOM 717 C C . ASP A 1 88 ? 14.944 -11.000 -8.998 1.00 92.81 88 ASP A C 1
ATOM 719 O O . ASP A 1 88 ? 15.581 -12.051 -9.114 1.00 92.81 88 ASP A O 1
ATOM 723 N N . LYS A 1 89 ? 15.244 -9.912 -9.721 1.00 88.94 89 LYS A N 1
ATOM 724 C CA . LYS A 1 89 ? 16.251 -9.904 -10.794 1.00 88.94 89 LYS A CA 1
ATOM 725 C C . LYS A 1 89 ? 17.675 -9.751 -10.280 1.00 88.94 89 LYS A C 1
ATOM 727 O O . LYS A 1 89 ? 18.591 -10.375 -10.816 1.00 88.94 89 LYS A O 1
ATOM 732 N N . ASN A 1 90 ? 17.869 -8.893 -9.286 1.00 88.69 90 ASN A N 1
ATOM 733 C CA . ASN A 1 90 ? 19.135 -8.683 -8.596 1.00 88.69 90 ASN A CA 1
ATOM 734 C C . ASN A 1 90 ? 18.865 -8.128 -7.188 1.00 88.69 90 ASN A C 1
ATOM 736 O O . ASN A 1 90 ? 17.737 -7.783 -6.857 1.00 88.69 90 ASN A O 1
ATOM 740 N N . PHE A 1 91 ? 19.906 -8.070 -6.358 1.00 88.69 91 PHE A N 1
ATOM 741 C CA . PHE A 1 91 ? 19.798 -7.667 -4.952 1.00 88.69 91 PHE A CA 1
ATOM 742 C C . PHE A 1 91 ? 20.097 -6.178 -4.705 1.00 88.69 91 PHE A C 1
ATOM 744 O O . PHE A 1 91 ? 20.280 -5.789 -3.553 1.00 88.69 91 PHE A O 1
ATOM 751 N N . GLU A 1 92 ? 20.224 -5.368 -5.757 1.00 91.12 92 GLU A N 1
ATOM 752 C CA . GLU A 1 92 ? 20.647 -3.962 -5.659 1.00 91.12 92 GLU A CA 1
ATOM 753 C C . GLU A 1 92 ? 19.555 -2.983 -6.114 1.00 91.12 92 GLU A C 1
ATOM 755 O O . GLU A 1 92 ? 19.471 -1.872 -5.588 1.00 91.12 92 GLU A O 1
ATOM 760 N N . ASP A 1 93 ? 18.705 -3.391 -7.056 1.00 88.69 93 ASP A N 1
ATOM 761 C CA . ASP A 1 93 ? 17.623 -2.569 -7.582 1.00 88.69 93 ASP A CA 1
ATOM 762 C C . ASP A 1 93 ? 16.421 -2.538 -6.626 1.00 88.69 93 ASP A C 1
ATOM 764 O O . ASP A 1 93 ? 16.022 -3.557 -6.064 1.00 88.69 93 ASP A O 1
ATOM 768 N N . TYR A 1 94 ? 15.800 -1.358 -6.510 1.00 87.88 94 TYR A N 1
ATOM 769 C CA . TYR A 1 94 ? 14.600 -1.103 -5.694 1.00 87.88 94 TYR A CA 1
ATOM 770 C C . TYR A 1 94 ? 14.750 -1.500 -4.204 1.00 87.88 94 TYR A C 1
ATOM 772 O O . TYR A 1 94 ? 14.022 -2.381 -3.737 1.00 87.88 94 TYR A O 1
ATOM 780 N N . PRO A 1 95 ? 15.682 -0.860 -3.463 1.00 87.00 95 PRO A N 1
ATOM 781 C CA . PRO A 1 95 ? 15.932 -1.136 -2.045 1.00 87.00 95 PRO A CA 1
ATOM 782 C C . PRO A 1 95 ? 14.793 -0.709 -1.105 1.00 87.00 95 PRO A C 1
ATOM 784 O O . PRO A 1 95 ? 13.964 0.149 -1.494 1.00 87.00 95 PRO A O 1
#